Protein AF-A0A1X0QKV6-F1 (afdb_monomer)

pLDDT: mean 75.09, std 14.65, range [37.78, 90.5]

Foldseek 3Di:
DPLLVVLLCVLCVPPNFDFDDPVRLLVSLVSCCVSVLDVDSPDPDDDRDTSVVSSVSSNVNSVVVVVCVVVDPPPPPVVVVVVVVVVVVVVVVVVVVVVVVVVVVVVVVVVVVVVVVVVVVCVVVVPDDDD

Radius of gyration: 34.81 Å; Cα contacts (8 Å, |Δi|>4): 61; chains: 1; bounding box: 68×31×107 Å

Organism: NCBI:txid1081669

Mean predicted aligned error: 18.63 Å

Nearest PDB structures (foldseek):
  6df6-assembly2_D  TM=2.222E-01  e=4.064E+00  Homo sapiens

Sequence (131 aa):
MNKEQDLQEYIYKNYGTKQLQQNDIQKVIRYAVDLNLIKELDINIVPPIGTSDLYNKIIECKKNKESLVTITTPLDSRLTDVQKVEKIMKTFLKYEETRRSKRTVNGWLVSIILSLIISIYLHRNYIREPF

Secondary structure (DSSP, 8-state):
--HHHHHHHHHHHHHTTPEEPHHHHHHHHHHHHHTTS-S-S----PSSEEHHHHHHHHHHHHHHHHHHHHH---TTHHHHHHHHHHHHHHHHHHHHHHHHHHHHHHHHHHHHHHHHHHHHHHHHHHS----

Structure (mmCIF, N/CA/C/O backbone):
data_AF-A0A1X0QKV6-F1
#
_entry.id   AF-A0A1X0QKV6-F1
#
loop_
_atom_site.group_PDB
_atom_site.id
_atom_site.type_symbol
_atom_site.label_atom_id
_atom_site.label_alt_id
_atom_site.label_comp_id
_atom_site.label_asym_id
_atom_site.label_entity_id
_atom_site.label_seq_id
_atom_site.pdbx_PDB_ins_code
_atom_site.Cartn_x
_atom_site.Cartn_y
_atom_site.Cartn_z
_atom_site.occupancy
_atom_site.B_iso_or_equiv
_atom_site.auth_seq_id
_atom_site.auth_comp_id
_atom_site.auth_asym_id
_atom_site.auth_atom_id
_atom_site.pdbx_PDB_model_num
ATOM 1 N N . MET A 1 1 ? -27.246 1.291 13.764 1.00 58.19 1 MET A N 1
ATOM 2 C CA . MET A 1 1 ? -26.211 0.766 14.681 1.00 58.19 1 MET A CA 1
ATOM 3 C C . MET A 1 1 ? -24.995 1.660 14.591 1.00 58.19 1 MET A C 1
ATOM 5 O O . MET A 1 1 ? -24.679 2.128 13.498 1.00 58.19 1 MET A O 1
ATOM 9 N N . ASN A 1 2 ? -24.400 1.989 15.735 1.00 85.12 2 ASN A N 1
ATOM 10 C CA . ASN A 1 2 ? -23.275 2.908 15.800 1.00 85.12 2 ASN A CA 1
ATOM 11 C C . ASN A 1 2 ? -21.983 2.108 15.592 1.00 85.12 2 ASN A C 1
ATOM 13 O O . ASN A 1 2 ? -21.495 1.461 16.510 1.00 85.12 2 ASN A O 1
ATOM 17 N N . LYS A 1 3 ? -21.447 2.144 14.369 1.00 86.50 3 LYS A N 1
ATOM 18 C CA . LYS A 1 3 ? -20.305 1.318 13.934 1.00 86.50 3 LYS A CA 1
ATOM 19 C C . LYS A 1 3 ? -19.073 1.453 14.839 1.00 86.50 3 LYS A C 1
ATOM 21 O O . LYS A 1 3 ? -18.285 0.523 14.957 1.00 86.50 3 LYS A O 1
ATOM 26 N N . GLU A 1 4 ? -18.904 2.610 15.477 1.00 86.06 4 GLU A N 1
ATOM 27 C CA . GLU A 1 4 ? -17.817 2.867 16.430 1.00 86.06 4 GLU A CA 1
ATOM 28 C C . GLU A 1 4 ? -17.985 2.065 17.725 1.00 86.06 4 GLU A C 1
ATOM 30 O O . GLU A 1 4 ? -17.018 1.487 18.219 1.00 86.06 4 GLU A O 1
ATOM 35 N N . GLN A 1 5 ? -19.220 1.967 18.224 1.00 87.81 5 GLN A N 1
ATOM 36 C CA . GLN A 1 5 ? -19.547 1.140 19.385 1.00 87.81 5 GLN A CA 1
ATOM 37 C C . GLN A 1 5 ? -19.355 -0.344 19.057 1.00 87.81 5 GLN A C 1
ATOM 39 O O . GLN A 1 5 ? -18.783 -1.063 19.870 1.00 87.81 5 GLN A O 1
ATOM 44 N N . ASP A 1 6 ? -19.717 -0.773 17.843 1.00 89.56 6 ASP A N 1
ATOM 45 C CA . ASP A 1 6 ? -19.527 -2.159 17.391 1.00 89.56 6 ASP A CA 1
ATOM 46 C C . ASP A 1 6 ? -18.032 -2.545 17.322 1.00 89.56 6 ASP A C 1
ATOM 48 O O . ASP A 1 6 ? -17.650 -3.659 17.693 1.00 89.56 6 ASP A O 1
ATOM 52 N N . LEU A 1 7 ? -17.158 -1.626 16.881 1.00 90.06 7 LEU A N 1
ATOM 53 C CA . LEU A 1 7 ? -15.703 -1.828 16.893 1.00 90.06 7 LEU A CA 1
ATOM 54 C C . LEU A 1 7 ? -15.153 -1.864 18.323 1.00 90.06 7 LEU A C 1
ATOM 56 O O . LEU A 1 7 ? -14.333 -2.724 18.648 1.00 90.06 7 LEU A O 1
ATOM 60 N N . GLN A 1 8 ? -15.592 -0.937 19.173 1.00 89.19 8 GLN A N 1
ATOM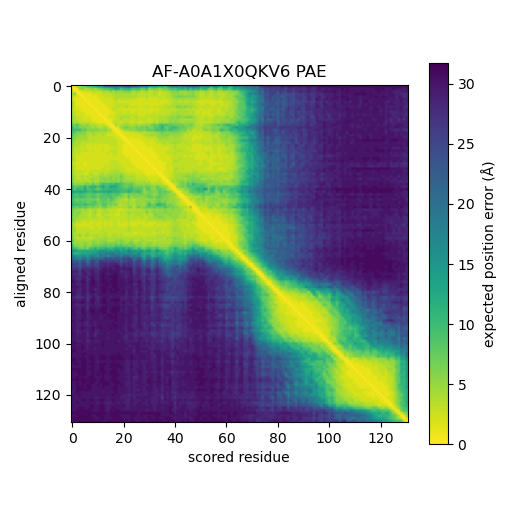 61 C CA . GLN A 1 8 ? -15.150 -0.866 20.560 1.00 89.19 8 GLN A CA 1
ATOM 62 C C . GLN A 1 8 ? -15.527 -2.147 21.315 1.00 89.19 8 GLN A C 1
ATOM 64 O O . GLN A 1 8 ? -14.667 -2.776 21.932 1.00 89.19 8 GLN A O 1
ATOM 69 N N . GLU A 1 9 ? -16.782 -2.582 21.213 1.00 90.50 9 GLU A N 1
ATOM 70 C CA . GLU A 1 9 ? -17.260 -3.812 21.840 1.00 90.50 9 GLU A CA 1
ATOM 71 C C . GLU A 1 9 ? -16.483 -5.032 21.333 1.00 90.50 9 GLU A C 1
ATOM 73 O O . GLU A 1 9 ? -16.046 -5.859 22.133 1.00 90.50 9 GLU A O 1
ATOM 78 N N . TYR A 1 10 ? -16.219 -5.111 20.026 1.00 90.19 10 TYR A N 1
ATOM 79 C CA . TYR A 1 10 ? -15.409 -6.182 19.449 1.00 90.19 10 TYR A C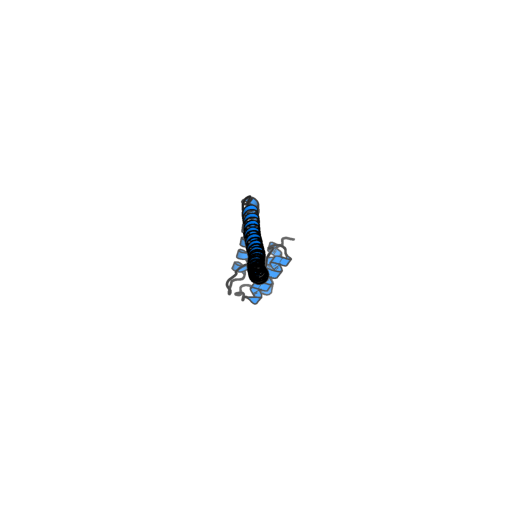A 1
ATOM 80 C C . TYR A 1 10 ? -13.994 -6.238 20.042 1.00 90.19 10 TYR A C 1
ATOM 82 O O . TYR A 1 10 ? -13.528 -7.318 20.418 1.00 90.19 10 TYR A O 1
ATOM 90 N N . ILE A 1 11 ? -13.306 -5.097 20.157 1.00 89.62 11 ILE A N 1
ATOM 91 C CA . ILE A 1 11 ? -11.939 -5.043 20.693 1.00 89.62 11 ILE A CA 1
ATOM 92 C C . ILE A 1 11 ? -11.929 -5.450 22.172 1.00 89.62 11 ILE A C 1
ATOM 94 O O . ILE A 1 11 ? -11.138 -6.308 22.570 1.00 89.62 11 ILE A O 1
ATOM 98 N N . TYR A 1 12 ? -12.827 -4.890 22.985 1.00 88.81 12 TYR A N 1
ATOM 99 C CA . TYR A 1 12 ? -12.878 -5.192 24.417 1.00 88.81 12 TYR A CA 1
ATOM 100 C C . TYR A 1 12 ? -13.311 -6.633 24.700 1.00 88.81 12 TYR A C 1
ATOM 102 O O . TYR A 1 12 ? -12.730 -7.274 25.574 1.00 88.81 12 TYR A O 1
ATOM 110 N N . LYS A 1 13 ? -14.264 -7.178 23.937 1.00 90.31 13 LYS A N 1
ATOM 111 C CA . LYS A 1 13 ? -14.747 -8.555 24.108 1.00 90.31 13 LYS A CA 1
ATOM 112 C C . LYS A 1 13 ? -13.682 -9.598 23.771 1.00 90.31 13 LYS A C 1
ATOM 114 O O . LYS A 1 13 ? -13.584 -10.607 24.463 1.00 90.31 13 LYS A O 1
ATOM 119 N N . ASN A 1 14 ? -12.891 -9.367 22.722 1.00 87.88 14 ASN A N 1
ATOM 120 C CA . ASN A 1 14 ? -11.893 -10.339 22.266 1.00 87.88 14 ASN A CA 1
ATOM 121 C C . ASN A 1 14 ? -10.525 -10.167 22.943 1.00 87.88 14 ASN A C 1
ATOM 123 O O . ASN A 1 14 ? -9.817 -11.154 23.146 1.00 87.88 14 ASN A O 1
ATOM 127 N N . TYR A 1 15 ? -10.147 -8.937 23.304 1.00 88.50 15 TYR A N 1
ATOM 128 C CA . TYR A 1 15 ? -8.781 -8.617 23.729 1.00 88.50 15 TYR A CA 1
ATOM 129 C C . TYR A 1 15 ? -8.683 -7.915 25.094 1.00 88.50 15 TYR A C 1
ATOM 131 O O . TYR A 1 15 ? -7.621 -7.947 25.721 1.00 88.50 15 TYR A O 1
ATOM 139 N N . GLY A 1 16 ? -9.772 -7.328 25.600 1.00 88.62 16 GLY A N 1
ATOM 140 C CA . GLY A 1 16 ? -9.817 -6.682 26.914 1.00 88.62 16 GLY A CA 1
ATOM 141 C C . GLY A 1 16 ? -8.853 -5.499 27.032 1.00 88.62 16 GLY A C 1
ATOM 142 O O . GLY A 1 16 ? -8.881 -4.578 26.221 1.00 88.62 16 GLY A O 1
ATOM 143 N N . THR A 1 17 ? -7.995 -5.521 28.052 1.00 85.50 17 THR A N 1
ATOM 144 C CA . THR A 1 17 ? -6.949 -4.511 28.319 1.00 85.50 17 THR A CA 1
ATOM 145 C C . THR A 1 17 ? -5.542 -4.995 27.953 1.00 85.50 17 THR A C 1
ATOM 147 O O . THR A 1 17 ? -4.546 -4.427 28.399 1.00 85.50 17 THR A O 1
ATOM 150 N N . LYS A 1 18 ? -5.433 -6.074 27.168 1.00 84.12 18 LYS A N 1
ATOM 151 C CA . LYS A 1 18 ? -4.141 -6.670 26.809 1.00 84.12 18 LYS A CA 1
ATOM 152 C C . LYS A 1 18 ? -3.394 -5.822 25.780 1.00 84.12 18 LYS A C 1
ATOM 154 O O . LYS A 1 18 ? -3.987 -5.067 25.014 1.00 84.12 18 LYS A O 1
ATOM 159 N N . GLN A 1 19 ? -2.079 -6.005 25.732 1.00 88.00 19 GLN A N 1
ATOM 160 C CA . GLN A 1 19 ? -1.271 -5.517 24.622 1.00 88.00 19 GLN A CA 1
ATOM 161 C C . GLN A 1 19 ? -1.454 -6.424 23.402 1.00 88.00 19 GLN A C 1
ATOM 163 O O . GLN A 1 19 ? -1.316 -7.644 23.492 1.00 88.00 19 GLN A O 1
ATOM 168 N N . LEU A 1 20 ? -1.772 -5.813 22.268 1.00 88.00 20 LEU A N 1
ATOM 169 C CA . LEU A 1 20 ? -2.043 -6.475 21.004 1.00 88.00 20 LEU A CA 1
ATOM 170 C C . LEU A 1 20 ? -0.752 -6.685 20.221 1.00 88.00 20 LEU A C 1
ATOM 172 O O . LEU A 1 20 ? 0.049 -5.763 20.057 1.00 88.00 20 LEU A O 1
ATOM 176 N N . GLN A 1 21 ? -0.583 -7.900 19.710 1.00 90.19 21 GLN A N 1
ATOM 177 C CA . GLN A 1 21 ? 0.507 -8.264 18.810 1.00 90.19 21 GLN A CA 1
ATOM 178 C C . GLN A 1 21 ? 0.108 -8.009 17.353 1.00 90.19 21 GLN A C 1
ATOM 180 O O . GLN A 1 21 ? -1.069 -7.825 17.046 1.00 90.19 21 GLN A O 1
ATOM 185 N N . GLN A 1 22 ? 1.075 -8.054 16.433 1.00 86.19 22 GLN A N 1
ATOM 186 C CA . GLN A 1 22 ? 0.859 -7.760 15.007 1.00 86.19 22 GLN A CA 1
ATOM 187 C C . GLN A 1 22 ? -0.347 -8.501 14.402 1.00 86.19 22 GLN A C 1
ATOM 189 O O . GLN A 1 22 ? -1.160 -7.905 13.697 1.00 86.19 22 GLN A O 1
ATOM 194 N N . ASN A 1 23 ? -0.503 -9.787 14.724 1.00 87.88 23 ASN A N 1
ATOM 195 C CA . ASN A 1 23 ? -1.605 -10.609 14.220 1.00 87.88 23 ASN A CA 1
ATOM 196 C C . ASN A 1 23 ? -2.974 -10.149 14.741 1.00 87.88 23 ASN A C 1
ATOM 198 O O . ASN A 1 23 ? -3.970 -10.224 14.022 1.00 87.88 23 ASN A O 1
ATOM 202 N N . ASP A 1 24 ? -3.036 -9.679 15.984 1.00 88.94 24 ASP A N 1
ATOM 203 C CA . ASP A 1 24 ? -4.276 -9.205 16.595 1.00 88.94 24 ASP A CA 1
ATOM 204 C C . ASP A 1 24 ? -4.646 -7.819 16.074 1.00 88.94 24 ASP A C 1
ATOM 206 O O . ASP A 1 24 ? -5.805 -7.567 15.747 1.00 88.94 24 ASP A O 1
ATOM 210 N N . ILE A 1 25 ? -3.644 -6.957 15.88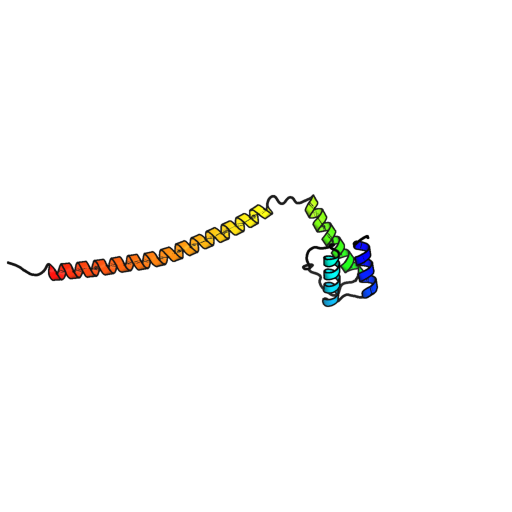7 1.00 88.25 25 ILE A N 1
ATOM 211 C CA . ILE A 1 25 ? -3.801 -5.650 15.246 1.00 88.25 25 ILE A CA 1
ATOM 212 C C . ILE A 1 25 ? -4.398 -5.822 13.843 1.00 88.25 25 ILE A C 1
ATOM 214 O O . ILE A 1 25 ? -5.388 -5.172 13.519 1.00 88.25 25 ILE A O 1
ATOM 218 N N . GLN A 1 26 ? -3.871 -6.743 13.030 1.00 87.62 26 GLN A N 1
ATOM 219 C CA . GLN A 1 26 ? -4.398 -6.996 11.683 1.00 87.62 26 GLN A CA 1
ATOM 220 C C . GLN A 1 26 ? -5.857 -7.473 11.688 1.00 87.62 26 GLN A C 1
ATOM 222 O O . GLN A 1 26 ? -6.635 -7.057 10.829 1.00 87.62 26 GLN A O 1
ATOM 227 N N . LYS A 1 27 ? -6.254 -8.312 12.654 1.00 90.44 27 LYS A N 1
ATOM 228 C CA . LYS A 1 27 ? -7.651 -8.763 12.795 1.00 90.44 27 LYS A CA 1
ATOM 229 C C . LYS A 1 27 ? -8.586 -7.605 13.130 1.00 90.44 27 LYS A C 1
ATOM 231 O O . LYS A 1 27 ? -9.638 -7.477 12.510 1.00 90.44 27 LYS A O 1
ATOM 236 N N . VAL A 1 28 ? -8.182 -6.743 14.062 1.00 89.44 28 VAL A N 1
ATOM 237 C CA . VAL A 1 28 ? -8.956 -5.555 14.445 1.00 89.44 28 VAL A CA 1
ATOM 238 C C . VAL A 1 28 ? -9.060 -4.564 13.284 1.00 89.44 28 VAL A C 1
ATOM 240 O O . VAL A 1 28 ? -10.146 -4.057 13.017 1.00 89.44 28 VAL A O 1
ATOM 243 N N . ILE A 1 29 ? -7.968 -4.326 12.549 1.00 89.00 29 ILE A N 1
ATOM 244 C CA . ILE A 1 29 ? -7.972 -3.459 11.361 1.00 89.00 29 ILE A CA 1
ATOM 245 C C . ILE A 1 29 ? -8.907 -4.029 10.293 1.00 89.00 29 ILE A C 1
ATOM 247 O O . ILE A 1 29 ? -9.724 -3.294 9.747 1.00 89.00 29 ILE A O 1
ATOM 251 N N . ARG A 1 30 ? -8.850 -5.338 10.022 1.00 89.25 30 ARG A N 1
ATOM 252 C CA . ARG A 1 30 ? -9.756 -5.984 9.064 1.00 89.25 30 ARG A CA 1
ATOM 253 C C . ARG A 1 30 ? -11.220 -5.806 9.464 1.00 89.25 30 ARG A C 1
ATOM 255 O O . ARG A 1 30 ? -12.023 -5.407 8.632 1.00 89.25 30 ARG A O 1
ATOM 262 N N . TYR A 1 31 ? -11.543 -6.005 10.739 1.00 89.75 31 TYR A N 1
ATOM 263 C CA . TYR A 1 31 ? -12.897 -5.783 11.244 1.00 89.75 31 TYR A CA 1
ATOM 264 C C . TYR A 1 31 ? -13.337 -4.312 11.118 1.00 89.75 31 TYR A C 1
ATOM 266 O O . TYR A 1 31 ? -14.470 -4.024 10.740 1.00 89.75 31 TYR A O 1
ATOM 274 N N . ALA A 1 32 ? -12.432 -3.357 11.352 1.00 87.69 32 ALA A N 1
ATOM 275 C CA . ALA A 1 32 ? -12.705 -1.937 11.131 1.00 87.69 32 ALA A CA 1
ATOM 276 C C . ALA A 1 32 ? -12.922 -1.590 9.640 1.00 87.69 32 ALA A C 1
ATOM 278 O O . ALA A 1 32 ? -13.733 -0.710 9.332 1.00 87.69 32 ALA A O 1
ATOM 279 N N . VAL A 1 33 ? -12.246 -2.287 8.717 1.00 86.62 33 VAL A N 1
ATOM 280 C CA . VAL A 1 33 ? -12.505 -2.197 7.268 1.00 86.62 33 VAL A CA 1
ATOM 281 C C . VAL A 1 33 ? -13.881 -2.769 6.926 1.00 86.62 33 VAL A C 1
ATOM 283 O O . VAL A 1 33 ? -14.646 -2.108 6.228 1.00 86.62 33 VAL A O 1
ATOM 286 N N . ASP A 1 34 ? -14.239 -3.935 7.470 1.00 88.12 34 ASP A N 1
ATOM 287 C CA . ASP A 1 34 ? -15.546 -4.573 7.244 1.00 88.12 34 ASP A CA 1
ATOM 288 C C . ASP A 1 34 ? -16.705 -3.675 7.729 1.00 88.12 34 ASP A C 1
ATOM 290 O O . ASP A 1 34 ? -17.734 -3.530 7.062 1.00 88.12 34 ASP A O 1
ATOM 294 N N . LEU A 1 35 ? -16.510 -2.963 8.846 1.00 87.44 35 LEU A N 1
ATOM 295 C CA . LEU A 1 35 ? -17.453 -1.957 9.351 1.00 87.44 35 LEU A CA 1
ATOM 296 C C . LEU A 1 35 ? -17.498 -0.666 8.506 1.00 87.44 35 LEU A C 1
ATOM 298 O O . LEU A 1 35 ? -18.352 0.200 8.731 1.00 87.44 35 LEU A O 1
ATOM 302 N N . ASN A 1 36 ? -16.640 -0.535 7.491 1.00 83.44 36 ASN A N 1
ATOM 303 C CA . ASN A 1 36 ? -16.423 0.674 6.693 1.00 83.44 36 ASN A CA 1
ATOM 304 C C . ASN A 1 36 ? -16.032 1.897 7.546 1.00 83.44 36 ASN A C 1
ATOM 306 O O . ASN A 1 36 ? -16.416 3.023 7.228 1.00 83.44 36 ASN A O 1
ATOM 310 N N . LEU A 1 37 ? -15.308 1.688 8.651 1.00 82.69 37 LEU A N 1
ATOM 311 C CA . LEU A 1 37 ? -14.735 2.781 9.449 1.00 82.69 37 LEU A CA 1
ATOM 312 C C . LEU A 1 37 ? -13.446 3.311 8.813 1.00 82.69 37 LEU A C 1
ATOM 314 O O . LEU A 1 37 ? -13.153 4.501 8.889 1.00 82.69 37 LEU A O 1
ATOM 318 N N . ILE A 1 38 ? -12.705 2.421 8.153 1.00 82.31 38 ILE A N 1
ATOM 319 C CA . ILE A 1 38 ? -11.481 2.706 7.406 1.00 82.31 38 ILE A CA 1
ATOM 320 C C . ILE A 1 38 ? -11.544 2.000 6.045 1.00 82.31 38 ILE A C 1
ATOM 322 O O . ILE A 1 38 ? -12.204 0.977 5.902 1.00 82.31 38 ILE A O 1
ATOM 326 N N . LYS A 1 39 ? -10.888 2.561 5.023 1.00 70.88 39 LYS A N 1
ATO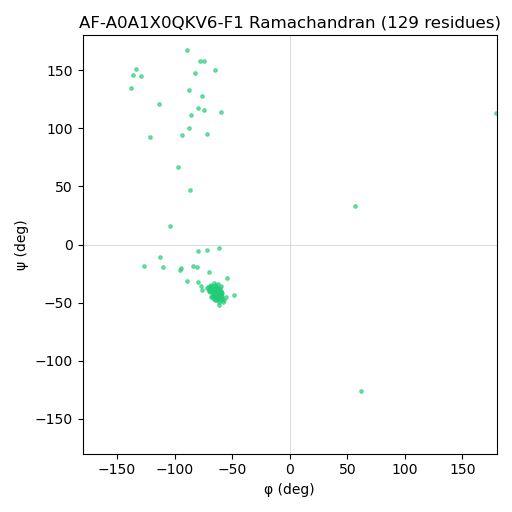M 327 C CA . LYS A 1 39 ? -10.920 2.024 3.645 1.00 70.88 39 LYS A CA 1
ATOM 328 C C . LYS A 1 39 ? -9.757 1.089 3.309 1.00 70.88 39 LYS A C 1
ATOM 330 O O . LYS A 1 39 ? -9.840 0.349 2.338 1.00 70.88 39 LYS A O 1
ATOM 335 N N . GLU A 1 40 ? -8.668 1.159 4.066 1.00 71.25 40 GLU A N 1
ATOM 336 C CA . GLU A 1 40 ? -7.401 0.505 3.734 1.00 71.25 40 GLU A CA 1
ATOM 337 C C . GLU A 1 40 ? -6.822 -0.168 4.972 1.00 71.25 40 GLU A C 1
ATOM 339 O O . GLU A 1 40 ? -6.947 0.345 6.085 1.00 71.25 40 GLU A O 1
ATOM 344 N N . LEU A 1 41 ? -6.164 -1.306 4.748 1.00 66.88 41 LEU A N 1
ATOM 345 C CA . LEU A 1 41 ? -5.485 -2.081 5.786 1.00 66.88 41 LEU A CA 1
ATOM 346 C C . LEU A 1 41 ? -4.104 -1.498 6.155 1.00 66.88 41 LEU A C 1
ATOM 348 O O . LEU A 1 41 ? -3.462 -1.995 7.076 1.00 66.88 41 LEU A O 1
ATOM 352 N N . ASP A 1 42 ? -3.642 -0.471 5.434 1.00 64.44 42 ASP A N 1
ATOM 353 C CA . ASP A 1 42 ? -2.270 0.053 5.487 1.00 64.44 42 ASP A CA 1
ATOM 354 C C . ASP A 1 42 ? -2.072 1.098 6.599 1.00 64.44 42 ASP A C 1
ATOM 356 O O . ASP A 1 42 ? -1.552 2.196 6.398 1.00 64.44 42 ASP A O 1
ATOM 360 N N . ILE A 1 43 ? -2.555 0.781 7.802 1.00 74.44 43 ILE A N 1
ATOM 361 C CA . ILE A 1 43 ? -2.266 1.592 8.983 1.00 74.44 43 ILE A CA 1
ATOM 362 C C . ILE A 1 43 ? -0.934 1.103 9.542 1.00 74.44 43 ILE A C 1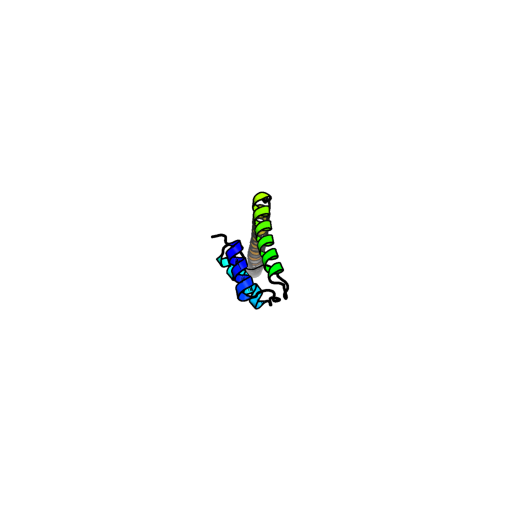
ATOM 364 O O . ILE A 1 43 ? -0.838 -0.011 10.060 1.00 74.44 43 ILE A O 1
ATOM 368 N N . ASN A 1 44 ? 0.098 1.941 9.451 1.00 74.88 44 ASN A N 1
ATOM 369 C CA . ASN A 1 44 ? 1.396 1.637 10.040 1.00 74.88 44 ASN A CA 1
ATOM 370 C C . ASN A 1 44 ? 1.308 1.735 11.574 1.00 74.88 44 ASN A C 1
ATOM 372 O O . ASN A 1 44 ? 1.399 2.816 12.161 1.00 74.88 44 ASN A O 1
ATOM 376 N N . ILE A 1 45 ? 1.076 0.596 12.225 1.00 81.12 45 ILE A N 1
ATOM 377 C CA . ILE A 1 45 ? 1.003 0.471 13.681 1.00 81.12 45 ILE A CA 1
ATOM 378 C C . ILE A 1 45 ? 2.180 -0.375 14.140 1.00 81.12 45 ILE A C 1
ATOM 380 O O . ILE A 1 45 ? 2.314 -1.527 13.740 1.00 81.12 45 ILE A O 1
ATOM 384 N N . VAL A 1 46 ? 3.016 0.201 15.002 1.00 81.38 46 VAL A N 1
ATOM 385 C CA . VAL A 1 46 ? 4.125 -0.513 15.637 1.00 81.38 46 VAL A CA 1
ATOM 386 C C . VAL A 1 46 ? 3.574 -1.337 16.811 1.00 81.38 46 VAL A C 1
ATOM 388 O O . VAL A 1 46 ? 3.020 -0.739 17.739 1.00 81.38 46 VAL A O 1
ATOM 391 N N . PRO A 1 47 ? 3.678 -2.678 16.789 1.00 84.94 47 PRO A N 1
ATOM 392 C CA . PRO A 1 47 ? 3.339 -3.525 17.928 1.00 84.94 47 PRO A CA 1
ATOM 393 C C . PRO A 1 47 ? 4.456 -3.510 18.993 1.00 84.94 47 PRO A C 1
ATOM 395 O O . PRO A 1 47 ? 5.619 -3.280 18.652 1.00 84.94 47 PRO A O 1
ATOM 398 N N . PRO A 1 48 ? 4.152 -3.847 20.259 1.00 84.50 48 PRO A N 1
ATOM 399 C CA . PRO A 1 48 ? 2.822 -4.097 20.811 1.00 84.50 48 PRO A CA 1
ATOM 400 C C . PRO A 1 48 ? 2.093 -2.796 21.186 1.00 84.50 48 PRO A C 1
ATOM 402 O O . PRO A 1 48 ? 2.713 -1.826 21.616 1.00 84.50 48 PRO A O 1
ATOM 405 N N . ILE A 1 49 ? 0.764 -2.778 21.053 1.00 87.06 49 ILE A N 1
ATOM 406 C CA . ILE A 1 49 ? -0.070 -1.595 21.338 1.00 87.06 49 ILE A CA 1
ATOM 407 C C . ILE A 1 49 ? -1.228 -1.939 22.278 1.00 87.06 49 ILE A C 1
ATOM 409 O O . ILE A 1 49 ? -1.781 -3.035 22.206 1.00 87.06 49 ILE A O 1
ATOM 413 N N . GLY A 1 50 ? -1.613 -1.018 23.162 1.00 87.75 50 GLY A N 1
ATOM 414 C CA . GLY A 1 50 ? -2.811 -1.178 23.987 1.00 87.75 50 GLY A CA 1
ATOM 415 C C . GLY A 1 50 ? -4.097 -1.198 23.153 1.00 87.75 50 GLY A C 1
ATOM 416 O O . GLY A 1 50 ? -4.187 -0.556 22.107 1.00 87.75 50 GLY A O 1
ATOM 417 N N . THR A 1 51 ? -5.123 -1.910 23.622 1.00 88.12 51 THR A N 1
ATOM 418 C CA . THR A 1 51 ? -6.446 -1.960 22.971 1.00 88.12 51 THR A CA 1
ATOM 419 C C . THR A 1 51 ? -7.100 -0.585 22.835 1.00 88.12 51 THR A C 1
ATOM 421 O O . THR A 1 51 ? -7.641 -0.267 21.775 1.00 88.12 51 THR A O 1
ATOM 424 N N . SER A 1 52 ? -7.003 0.253 23.872 1.00 85.75 52 SER A N 1
ATOM 425 C CA . SER A 1 52 ? -7.470 1.645 23.855 1.00 85.75 52 SER A CA 1
ATOM 426 C C . SER A 1 52 ? -6.736 2.486 22.814 1.00 85.75 52 SER A C 1
ATOM 428 O O . SER A 1 52 ? -7.357 3.239 22.069 1.00 85.75 52 SER A O 1
ATOM 430 N N . ASP A 1 53 ? -5.417 2.327 22.727 1.00 86.38 53 ASP A N 1
ATOM 431 C CA . ASP A 1 53 ? -4.571 3.109 21.827 1.00 86.38 53 ASP A CA 1
ATOM 432 C C . ASP A 1 53 ? -4.799 2.708 20.371 1.00 86.38 53 ASP A C 1
ATOM 434 O O . ASP A 1 53 ? -4.826 3.564 19.488 1.00 86.38 53 ASP A O 1
ATOM 438 N N . LEU A 1 54 ? -5.025 1.415 20.114 1.00 86.56 54 LEU A N 1
ATOM 439 C CA . LEU A 1 54 ? -5.408 0.926 18.794 1.00 86.56 54 LEU A CA 1
ATOM 440 C C . LEU A 1 54 ? -6.757 1.503 18.357 1.00 86.56 54 LEU A C 1
ATOM 442 O O . LEU A 1 54 ? -6.872 2.002 17.239 1.00 86.56 54 LEU A O 1
ATOM 446 N N . TYR A 1 55 ? -7.761 1.466 19.236 1.00 88.31 55 TYR A N 1
ATOM 447 C CA . TYR A 1 55 ? -9.065 2.063 18.959 1.00 88.31 55 TYR A CA 1
ATOM 448 C C . TYR A 1 55 ? -8.933 3.561 18.654 1.00 88.31 55 TYR A C 1
ATOM 450 O O . TYR A 1 55 ? -9.399 4.023 17.613 1.00 88.31 55 TYR A O 1
ATOM 458 N N . ASN A 1 56 ? -8.216 4.302 19.503 1.00 86.62 56 ASN A N 1
ATOM 459 C CA . ASN A 1 56 ? -7.996 5.734 19.322 1.00 86.62 56 ASN A CA 1
ATOM 460 C C . ASN A 1 56 ? -7.293 6.045 17.996 1.00 86.62 56 ASN A C 1
ATOM 462 O O . ASN A 1 56 ? -7.746 6.933 17.279 1.00 86.62 56 ASN A O 1
ATOM 466 N N . LYS A 1 57 ? -6.265 5.274 17.615 1.00 84.44 57 LYS A N 1
ATOM 467 C CA . LYS A 1 57 ? -5.596 5.420 16.312 1.00 84.44 57 LYS A CA 1
ATOM 468 C C . LYS A 1 57 ? -6.538 5.176 15.137 1.00 84.44 57 LYS A C 1
ATOM 470 O O . LYS A 1 57 ? -6.489 5.918 14.164 1.00 84.44 57 LYS A O 1
ATOM 475 N N . ILE A 1 58 ? -7.412 4.170 15.208 1.00 84.75 58 ILE A N 1
ATOM 476 C CA . ILE A 1 58 ? -8.380 3.887 14.134 1.00 84.75 58 ILE A CA 1
ATOM 477 C C . ILE A 1 58 ? -9.375 5.047 13.985 1.00 84.75 58 ILE A C 1
ATOM 479 O O . ILE A 1 58 ? -9.648 5.493 12.868 1.00 84.75 58 ILE A O 1
ATOM 483 N N . ILE A 1 59 ? -9.881 5.576 15.102 1.00 84.94 59 ILE A N 1
ATOM 484 C CA . ILE A 1 59 ? -10.786 6.732 15.101 1.00 84.94 59 ILE A CA 1
ATOM 485 C C . ILE A 1 59 ? -10.072 8.001 14.620 1.00 84.94 59 ILE A C 1
ATOM 487 O O . ILE A 1 59 ? -10.647 8.782 13.863 1.00 84.94 59 ILE A O 1
ATOM 491 N N . GLU A 1 60 ? -8.816 8.208 15.007 1.00 84.31 60 GLU A N 1
ATOM 492 C CA . GLU A 1 60 ? -7.998 9.321 14.528 1.00 84.31 60 GLU A CA 1
ATOM 493 C C . GLU A 1 60 ? -7.743 9.218 13.018 1.00 84.31 60 GLU A C 1
ATOM 495 O O . GLU A 1 60 ? -7.911 10.204 12.303 1.00 84.31 60 GLU A O 1
ATOM 500 N N . CYS A 1 61 ? -7.441 8.024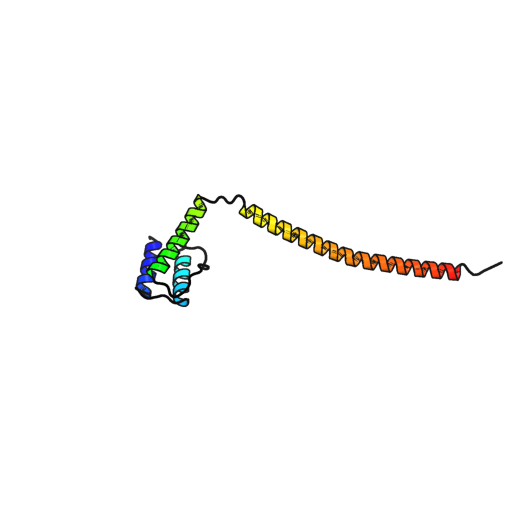 12.498 1.00 79.56 61 CYS A N 1
ATOM 501 C CA . CYS A 1 61 ? -7.319 7.776 11.059 1.00 79.56 61 CYS A CA 1
ATOM 502 C C . CYS A 1 61 ? -8.620 8.086 10.306 1.00 79.56 61 CYS A C 1
ATOM 504 O O . CYS A 1 61 ? -8.575 8.675 9.223 1.00 79.56 61 CYS A O 1
ATOM 506 N N . LYS A 1 62 ? -9.777 7.731 10.879 1.00 78.00 62 LYS A N 1
ATOM 507 C CA . LYS A 1 62 ? -11.090 8.090 10.329 1.00 78.00 62 LYS A CA 1
ATOM 508 C C . LYS A 1 62 ? -11.271 9.613 10.288 1.00 78.00 62 LYS A C 1
ATOM 510 O O . LYS A 1 62 ? -11.549 10.164 9.223 1.00 78.00 62 LYS A O 1
ATOM 515 N N . LYS A 1 63 ? -11.044 10.298 11.414 1.00 74.50 63 LYS A N 1
ATOM 516 C CA . LYS A 1 63 ? -11.202 11.758 11.540 1.00 74.50 63 LYS A CA 1
ATOM 517 C C . LYS A 1 63 ? -10.242 12.538 10.646 1.00 74.50 63 LYS A C 1
ATOM 519 O O . LYS A 1 63 ? -10.655 13.514 10.031 1.00 74.50 63 LYS A O 1
ATOM 524 N N . ASN A 1 64 ? -8.985 12.109 10.529 1.00 65.50 64 ASN A N 1
ATOM 525 C CA . ASN A 1 64 ? -8.016 12.751 9.641 1.00 65.50 64 ASN A CA 1
ATOM 526 C C . ASN A 1 64 ? -8.420 12.609 8.169 1.00 65.50 64 ASN A C 1
ATOM 528 O O . ASN A 1 64 ? -8.290 13.576 7.425 1.00 65.50 64 ASN A O 1
ATOM 532 N N . LYS A 1 65 ? -8.981 11.464 7.745 1.00 58.31 65 LYS A N 1
ATOM 533 C CA . LYS A 1 65 ? -9.528 11.317 6.385 1.00 58.31 65 LYS A CA 1
ATOM 534 C C . LYS A 1 65 ? -10.796 12.163 6.170 1.00 58.31 65 LYS A C 1
ATOM 536 O O . LYS A 1 65 ? -10.931 12.736 5.098 1.00 58.31 65 LYS A O 1
ATOM 541 N N . GLU A 1 66 ? -11.685 12.314 7.155 1.00 53.25 66 GLU A N 1
ATOM 542 C CA . GLU A 1 66 ? -12.866 13.203 7.054 1.00 53.25 66 GLU A CA 1
ATOM 543 C C . GLU A 1 66 ? -12.489 14.702 7.054 1.00 53.25 66 GLU A C 1
ATOM 545 O O . GLU A 1 66 ? -13.026 15.490 6.271 1.00 53.25 66 GLU A O 1
ATOM 550 N N . SER A 1 67 ? -11.501 15.092 7.863 1.00 43.06 67 SER A N 1
ATOM 551 C CA . SER A 1 67 ? -10.906 16.436 7.884 1.00 43.06 67 SER A CA 1
ATOM 552 C C . SER A 1 67 ? -10.190 16.760 6.567 1.00 43.06 67 SER A C 1
ATOM 554 O O . SER A 1 67 ? -10.395 17.828 5.991 1.00 43.06 67 SER A O 1
ATOM 556 N N . LEU A 1 68 ? -9.452 15.795 6.004 1.00 42.53 68 LEU A N 1
ATOM 557 C CA . LEU A 1 68 ? -8.884 15.895 4.658 1.00 42.53 68 LEU A CA 1
ATOM 558 C C . LEU A 1 68 ? -9.971 16.019 3.582 1.00 42.53 68 LEU A C 1
ATOM 560 O O . LEU A 1 68 ? -9.774 16.757 2.625 1.00 42.53 68 LEU A O 1
ATOM 564 N N . VAL A 1 69 ? -11.140 15.392 3.729 1.00 44.44 69 VAL A N 1
ATOM 565 C CA . VAL A 1 69 ? -12.255 15.581 2.777 1.00 44.44 69 VAL A CA 1
ATOM 566 C C . VAL A 1 69 ? -12.883 16.979 2.885 1.00 44.44 69 VAL A C 1
ATOM 568 O O . VAL A 1 69 ? -13.433 17.465 1.901 1.00 44.44 69 VAL A O 1
ATOM 571 N N . THR A 1 70 ? -12.750 17.666 4.024 1.00 37.78 70 THR A N 1
ATOM 572 C CA . THR A 1 70 ? -13.313 19.019 4.204 1.00 37.78 70 THR A CA 1
ATOM 573 C C . THR A 1 70 ? -12.287 20.127 3.915 1.00 37.78 70 THR A C 1
ATOM 575 O O . THR A 1 70 ? -12.673 21.240 3.572 1.00 37.78 70 THR A O 1
ATOM 578 N N . ILE A 1 71 ? -10.982 19.830 3.990 1.00 47.19 71 ILE A N 1
ATOM 579 C CA . ILE A 1 71 ? -9.894 20.808 3.787 1.00 47.19 71 ILE A CA 1
ATOM 580 C C . ILE A 1 71 ? -9.066 20.543 2.515 1.00 47.19 71 ILE A C 1
ATOM 582 O O . ILE A 1 71 ? -8.328 21.417 2.072 1.00 47.19 71 ILE A O 1
ATOM 586 N N . THR A 1 72 ? -9.218 19.402 1.838 1.00 40.69 72 THR A N 1
ATOM 587 C CA . THR A 1 72 ? -8.530 19.157 0.562 1.00 40.69 72 THR A CA 1
ATOM 588 C C . THR A 1 72 ? -9.512 18.876 -0.569 1.00 40.69 72 THR A C 1
ATOM 590 O O . THR A 1 72 ? -9.828 17.745 -0.914 1.00 40.69 72 THR A O 1
ATOM 593 N N . THR A 1 73 ? -9.895 19.935 -1.275 1.00 50.66 73 THR A N 1
ATOM 594 C CA . THR A 1 73 ? -9.492 19.966 -2.682 1.00 50.66 73 THR A CA 1
ATOM 595 C C . THR A 1 73 ? -7.965 19.919 -2.738 1.00 50.66 73 THR A C 1
ATOM 597 O O . THR A 1 73 ? -7.335 20.903 -2.354 1.00 50.66 73 THR A O 1
ATOM 600 N N . PRO A 1 74 ? -7.323 18.865 -3.26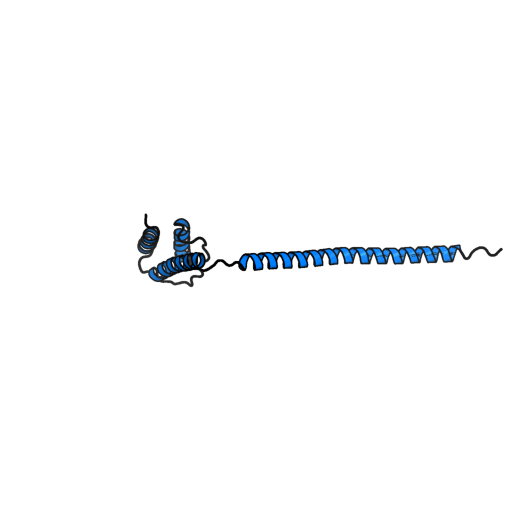4 1.00 42.41 74 PRO A N 1
ATOM 601 C CA . PRO A 1 74 ? -6.083 19.042 -3.972 1.00 42.41 74 PRO A CA 1
ATOM 602 C C . PRO A 1 74 ? -6.471 19.178 -5.443 1.00 42.41 74 PRO A C 1
ATOM 604 O O . PRO A 1 74 ? -6.597 18.197 -6.175 1.00 42.41 74 PRO A O 1
ATOM 607 N N . LEU A 1 75 ? -6.624 20.423 -5.891 1.00 48.53 75 LEU A N 1
ATOM 608 C CA . LEU A 1 75 ? -6.560 20.750 -7.318 1.00 48.53 75 LEU A CA 1
ATOM 609 C C . LEU A 1 75 ? -5.168 20.392 -7.911 1.00 48.53 75 LEU A C 1
ATOM 611 O O . LEU A 1 75 ? -4.975 20.475 -9.117 1.00 48.53 75 LEU A O 1
ATOM 615 N N . ASP A 1 76 ? -4.226 19.919 -7.079 1.00 47.06 76 ASP A N 1
ATOM 616 C CA . ASP A 1 76 ? -2.821 19.663 -7.411 1.00 47.06 76 ASP A CA 1
ATOM 617 C C . ASP A 1 76 ? -2.395 18.175 -7.461 1.00 47.06 76 ASP A C 1
ATOM 619 O O . ASP A 1 76 ? -1.387 17.838 -8.085 1.00 47.06 76 ASP A O 1
ATOM 623 N N . SER A 1 77 ? -3.139 17.234 -6.854 1.00 48.94 77 SER A N 1
ATOM 624 C CA . SER A 1 77 ? -2.734 15.809 -6.871 1.00 48.94 77 SER A CA 1
ATOM 625 C C . SER A 1 77 ? -3.034 15.128 -8.211 1.00 48.94 77 SER A C 1
ATOM 627 O O . SER A 1 77 ? -2.228 14.353 -8.721 1.00 48.94 77 SER A O 1
ATOM 629 N N . ARG A 1 78 ? -4.151 15.495 -8.856 1.00 49.31 78 ARG A N 1
ATOM 630 C CA . ARG A 1 78 ? -4.415 15.105 -10.251 1.00 49.31 78 ARG A CA 1
ATOM 631 C C . ARG A 1 78 ? -3.395 15.723 -11.204 1.00 49.31 78 ARG A C 1
ATOM 633 O O . ARG A 1 78 ? -3.012 15.069 -12.166 1.00 49.31 78 ARG A O 1
ATOM 640 N N . LEU A 1 79 ? -2.933 16.946 -10.933 1.00 51.75 79 LEU A N 1
ATOM 641 C CA . LEU A 1 79 ? -1.915 17.604 -11.751 1.00 51.75 79 LEU A CA 1
ATOM 642 C C . LEU A 1 79 ? -0.571 16.875 -11.643 1.00 51.75 79 LEU A C 1
ATOM 644 O O . LEU A 1 79 ? 0.060 16.614 -12.660 1.00 51.75 79 LEU A O 1
ATOM 648 N N . THR A 1 80 ? -0.167 16.473 -10.436 1.00 56.91 80 THR A N 1
ATOM 649 C CA . THR A 1 80 ? 1.078 15.719 -10.216 1.00 56.91 80 THR A CA 1
ATOM 650 C C . THR A 1 80 ? 1.029 14.301 -10.778 1.00 56.91 80 THR A C 1
ATOM 652 O O . THR A 1 80 ? 2.033 13.841 -11.321 1.00 56.91 80 THR A O 1
ATOM 655 N N . ASP A 1 81 ? -0.112 13.612 -10.729 1.00 59.09 81 ASP A N 1
ATOM 656 C CA . ASP A 1 81 ? -0.244 12.297 -11.366 1.00 59.09 81 ASP A CA 1
ATOM 657 C C . ASP A 1 81 ? -0.287 12.397 -12.897 1.00 59.09 81 ASP A C 1
ATOM 659 O O . ASP A 1 81 ? 0.375 11.612 -13.576 1.00 59.09 81 ASP A O 1
ATOM 663 N N . VAL A 1 82 ? -0.941 13.420 -13.461 1.00 63.41 82 VAL A N 1
ATOM 664 C CA . VAL A 1 82 ? -0.874 13.714 -14.904 1.00 63.41 82 VAL A CA 1
ATOM 665 C C . VAL A 1 82 ? 0.548 14.098 -15.322 1.00 63.41 82 VAL A C 1
ATOM 667 O O . VAL A 1 82 ? 1.035 13.590 -16.327 1.00 63.41 82 VAL A O 1
ATOM 670 N N . GLN A 1 83 ? 1.266 14.900 -14.532 1.00 63.09 83 GLN A N 1
ATOM 671 C CA . GLN A 1 83 ? 2.670 15.252 -14.782 1.00 63.09 83 GLN A CA 1
ATOM 672 C C . GLN A 1 83 ? 3.603 14.039 -14.687 1.00 63.09 83 GLN A C 1
ATOM 674 O O . GLN A 1 83 ? 4.539 13.913 -15.481 1.00 63.09 83 GLN A O 1
ATOM 679 N N . LYS A 1 84 ? 3.366 13.116 -13.745 1.00 67.56 84 LYS A N 1
ATOM 680 C CA . LYS A 1 84 ? 4.107 11.847 -13.663 1.00 67.56 84 LYS A CA 1
ATOM 681 C C . LYS A 1 84 ? 3.857 10.990 -14.898 1.00 67.56 84 LYS A C 1
ATOM 683 O O . LYS A 1 84 ? 4.818 10.486 -15.476 1.00 67.56 84 LYS A O 1
ATOM 688 N N . VAL A 1 85 ? 2.603 10.858 -15.331 1.00 72.44 85 VAL A N 1
ATOM 689 C CA . VAL A 1 85 ? 2.246 10.117 -16.550 1.00 72.44 85 VAL A CA 1
ATOM 690 C C . VAL A 1 85 ? 2.847 10.784 -17.788 1.00 72.44 85 VAL A C 1
ATOM 692 O O . VAL A 1 85 ? 3.426 10.097 -18.625 1.00 72.44 85 VAL A O 1
ATOM 695 N N . GLU A 1 86 ? 2.819 12.114 -17.881 1.00 69.50 86 GLU A N 1
ATOM 696 C CA . GLU A 1 86 ? 3.441 12.868 -18.972 1.00 69.50 86 GLU A CA 1
ATOM 697 C C . GLU A 1 86 ? 4.961 12.660 -19.002 1.00 69.50 86 GLU A C 1
ATOM 699 O O . GLU A 1 86 ? 5.548 12.468 -20.068 1.00 69.50 86 GLU A O 1
ATOM 704 N N . LYS A 1 87 ? 5.612 12.625 -17.834 1.00 75.88 87 LYS A N 1
ATOM 705 C CA . LYS A 1 87 ? 7.043 12.331 -17.714 1.00 75.88 87 LYS A CA 1
ATOM 706 C C . LYS A 1 87 ? 7.362 10.906 -18.161 1.00 75.88 87 LYS A C 1
ATOM 708 O O . LYS A 1 87 ? 8.293 10.724 -18.941 1.00 75.88 87 LYS A O 1
ATOM 713 N N . ILE A 1 88 ? 6.574 9.917 -17.732 1.00 74.44 88 ILE A N 1
ATOM 714 C CA . ILE A 1 88 ? 6.712 8.519 -18.170 1.00 74.44 88 ILE A CA 1
ATOM 715 C C . ILE A 1 88 ? 6.523 8.420 -19.689 1.00 74.44 88 ILE A C 1
ATOM 717 O O . ILE A 1 88 ? 7.332 7.784 -20.363 1.00 74.44 88 ILE A O 1
ATOM 721 N N . MET A 1 89 ? 5.522 9.106 -20.247 1.00 74.94 89 MET A N 1
ATOM 722 C CA . MET A 1 89 ? 5.245 9.101 -21.683 1.00 74.94 89 MET A CA 1
ATOM 723 C C . MET A 1 89 ? 6.365 9.773 -22.487 1.00 74.94 89 MET A C 1
ATOM 725 O O . MET A 1 89 ? 6.797 9.226 -23.499 1.00 74.94 89 MET A O 1
ATOM 729 N N . LYS A 1 90 ? 6.918 10.897 -22.012 1.00 77.69 90 LYS A N 1
ATOM 730 C CA . LYS A 1 90 ? 8.100 11.538 -22.616 1.00 77.69 90 LYS A CA 1
ATOM 731 C C . LYS A 1 90 ? 9.328 10.631 -22.566 1.00 77.69 90 LYS A C 1
ATOM 733 O O . LYS A 1 90 ? 10.051 10.533 -23.555 1.00 77.69 90 LYS A O 1
ATOM 738 N N . THR A 1 91 ? 9.564 9.941 -21.449 1.00 78.75 91 THR A N 1
ATOM 739 C CA . THR A 1 91 ? 10.664 8.972 -21.334 1.00 78.75 91 THR A CA 1
ATOM 740 C C . THR A 1 91 ? 10.471 7.789 -22.285 1.00 78.75 91 THR A C 1
ATOM 742 O O . THR A 1 91 ? 11.430 7.382 -22.940 1.00 78.75 91 THR A O 1
ATOM 745 N N . PHE A 1 92 ? 9.245 7.279 -22.423 1.00 81.56 92 PHE A N 1
ATOM 746 C CA . PHE A 1 92 ? 8.924 6.189 -23.344 1.00 81.56 92 PHE A CA 1
ATOM 747 C C . PHE A 1 92 ? 9.086 6.602 -24.812 1.00 81.56 92 PHE A C 1
ATOM 749 O O . PHE A 1 92 ? 9.733 5.892 -25.579 1.00 81.56 92 PHE A O 1
ATOM 756 N N . LEU A 1 93 ? 8.585 7.781 -25.194 1.00 81.56 93 LEU A N 1
ATOM 757 C CA . LEU A 1 93 ? 8.763 8.335 -26.539 1.00 81.56 93 LEU A CA 1
ATOM 758 C C . LEU A 1 93 ? 10.242 8.534 -26.872 1.00 81.56 93 LEU A C 1
ATOM 760 O O . LEU A 1 93 ? 10.686 8.106 -27.932 1.00 81.56 93 LEU A O 1
ATOM 764 N N . LYS A 1 94 ? 11.030 9.088 -25.943 1.00 80.12 94 LYS A N 1
ATOM 765 C CA . LYS A 1 94 ? 12.480 9.256 -26.118 1.00 80.12 94 LYS A CA 1
ATOM 766 C C . LYS A 1 94 ? 13.205 7.914 -26.260 1.00 80.12 94 LYS A C 1
ATOM 768 O O . LYS A 1 94 ? 14.148 7.800 -27.044 1.00 80.12 94 LYS A O 1
ATOM 773 N N . TYR A 1 95 ? 12.779 6.891 -25.520 1.00 78.00 95 TYR A N 1
ATOM 774 C CA . TYR A 1 95 ? 13.316 5.538 -25.649 1.00 78.00 95 TYR A CA 1
ATOM 775 C C . TYR A 1 95 ? 12.983 4.921 -27.016 1.00 78.00 95 TYR A C 1
ATOM 777 O O . TYR A 1 95 ? 13.879 4.404 -27.684 1.00 78.00 95 TYR A O 1
ATOM 785 N N . GLU A 1 96 ? 11.734 5.024 -27.472 1.00 71.50 96 GLU A N 1
ATOM 786 C CA . GLU A 1 96 ? 11.304 4.522 -28.784 1.00 71.50 96 GLU A CA 1
ATOM 787 C C . GLU A 1 96 ? 11.952 5.290 -29.948 1.00 71.50 96 GLU A C 1
ATOM 789 O O . GLU A 1 96 ? 12.388 4.678 -30.924 1.00 71.50 96 GLU A O 1
ATOM 794 N N . GLU A 1 97 ? 12.120 6.607 -29.832 1.00 74.75 97 GLU A N 1
ATOM 795 C CA . GLU A 1 97 ? 12.855 7.427 -30.799 1.00 74.75 97 GLU A CA 1
ATOM 796 C C . GLU A 1 97 ? 14.334 7.021 -30.862 1.00 74.75 97 GLU A C 1
ATOM 798 O O . GLU A 1 97 ? 14.878 6.806 -31.944 1.00 74.75 97 GLU A O 1
ATOM 803 N N . THR A 1 98 ? 14.966 6.784 -29.709 1.00 70.44 98 THR A N 1
ATOM 804 C CA . THR A 1 98 ? 16.339 6.255 -29.639 1.00 70.44 98 THR A CA 1
ATOM 805 C C . THR A 1 98 ? 16.435 4.856 -30.260 1.00 70.44 98 THR A C 1
ATOM 807 O O . THR A 1 98 ? 17.407 4.532 -30.946 1.00 70.44 98 THR A O 1
ATOM 810 N N . ARG A 1 99 ? 15.419 4.010 -30.064 1.00 64.94 99 ARG A N 1
ATOM 811 C CA . ARG A 1 99 ? 15.345 2.663 -30.642 1.00 64.94 99 ARG A CA 1
ATOM 812 C C . ARG A 1 99 ? 15.176 2.698 -32.164 1.00 64.94 99 ARG A C 1
ATOM 814 O O . ARG A 1 99 ? 15.823 1.909 -32.856 1.00 64.94 99 ARG A O 1
ATOM 821 N N . ARG A 1 100 ? 14.363 3.617 -32.698 1.00 60.62 100 ARG A N 1
ATOM 822 C CA . ARG A 1 100 ? 14.242 3.853 -34.149 1.00 60.62 100 ARG A CA 1
ATOM 823 C C . ARG A 1 100 ? 15.523 4.444 -34.731 1.00 60.62 100 ARG A C 1
ATOM 825 O O . ARG A 1 100 ? 15.998 3.928 -35.738 1.00 60.62 100 ARG A O 1
ATOM 832 N N . SER A 1 101 ? 16.120 5.427 -34.056 1.00 59.19 101 SER A N 1
ATOM 833 C CA . SER A 1 101 ? 17.386 6.063 -34.443 1.00 59.19 101 SER A CA 1
ATOM 834 C C . SER A 1 101 ? 18.515 5.038 -34.609 1.00 59.19 101 SER A C 1
ATOM 836 O O . SER A 1 101 ? 19.186 5.005 -35.641 1.00 59.19 101 SER A O 1
ATOM 838 N N . LYS A 1 102 ? 18.659 4.096 -33.664 1.00 58.41 102 LYS A N 1
ATOM 839 C CA . LYS A 1 102 ? 19.642 3.002 -33.779 1.00 58.41 102 LYS A CA 1
ATOM 840 C C . LYS A 1 102 ? 19.420 2.116 -35.013 1.00 58.41 102 LYS A C 1
ATOM 842 O O . LYS A 1 102 ? 20.392 1.685 -35.628 1.00 58.41 102 LYS A O 1
ATOM 847 N N . ARG A 1 103 ? 18.167 1.859 -35.414 1.00 58.34 103 ARG A N 1
ATOM 848 C CA . ARG A 1 103 ? 17.868 1.115 -36.655 1.00 58.34 103 ARG A CA 1
ATOM 849 C C . ARG A 1 103 ? 18.204 1.923 -37.910 1.00 58.34 103 ARG A C 1
ATOM 851 O O . ARG A 1 103 ? 18.753 1.354 -38.849 1.00 58.34 103 ARG A O 1
ATOM 858 N N . THR A 1 104 ? 17.925 3.227 -37.930 1.00 5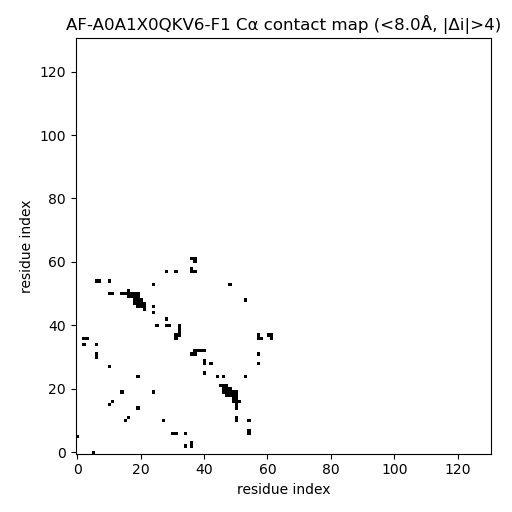9.44 104 THR A N 1
ATOM 859 C CA . THR A 1 104 ? 18.262 4.096 -39.072 1.00 59.44 104 THR A CA 1
ATOM 860 C C . THR A 1 104 ? 19.765 4.307 -39.236 1.00 59.44 104 THR A C 1
ATOM 862 O O . THR A 1 104 ? 20.232 4.337 -40.369 1.00 59.44 104 THR A O 1
ATOM 865 N N . VAL A 1 105 ? 20.540 4.376 -38.145 1.00 61.44 105 VAL A N 1
ATOM 866 C CA . VAL A 1 105 ? 22.012 4.475 -38.213 1.00 61.44 105 VAL A CA 1
ATOM 867 C C . VAL A 1 105 ? 22.609 3.228 -38.869 1.00 61.44 105 VAL A C 1
ATOM 869 O O . VAL A 1 105 ? 23.449 3.351 -39.757 1.00 61.44 105 VAL A O 1
ATOM 872 N N . ASN A 1 106 ? 22.115 2.035 -38.520 1.00 63.22 106 ASN A N 1
ATOM 873 C CA . ASN A 1 106 ? 22.545 0.796 -39.173 1.00 63.22 106 ASN A CA 1
ATOM 874 C C . ASN A 1 106 ? 22.164 0.772 -40.663 1.00 63.22 106 ASN A C 1
ATOM 876 O O . ASN A 1 106 ? 22.981 0.385 -41.492 1.00 63.22 106 ASN A O 1
ATOM 880 N N . GLY A 1 107 ? 20.955 1.223 -41.020 1.00 69.56 107 GLY A N 1
ATOM 881 C CA . GLY A 1 107 ? 20.527 1.320 -42.421 1.00 69.56 107 GLY A CA 1
ATOM 882 C C . GLY A 1 107 ? 21.359 2.312 -43.242 1.00 69.56 107 GLY A C 1
ATOM 883 O O . GLY A 1 107 ? 21.746 2.006 -44.365 1.00 69.56 107 GLY A O 1
ATOM 884 N N . TRP A 1 108 ? 21.698 3.470 -42.670 1.00 77.31 108 TRP A N 1
ATOM 885 C CA . TRP A 1 108 ? 22.547 4.472 -43.319 1.00 77.31 108 TRP A CA 1
ATOM 886 C C . TRP A 1 108 ? 23.965 3.947 -43.567 1.00 77.31 108 TRP A C 1
ATOM 888 O O . TRP A 1 108 ? 24.508 4.125 -44.656 1.00 77.31 108 TRP A O 1
ATOM 898 N N . LEU A 1 109 ? 24.531 3.223 -42.598 1.00 78.12 109 LEU A N 1
ATOM 899 C CA . LEU A 1 109 ? 25.854 2.611 -42.723 1.00 78.12 109 LEU A CA 1
ATOM 900 C C . LEU A 1 109 ? 25.878 1.526 -43.814 1.00 78.12 109 LEU A C 1
ATOM 902 O O . LEU A 1 109 ? 26.819 1.468 -44.603 1.00 78.12 109 LEU A O 1
ATOM 906 N N . VAL A 1 110 ? 24.810 0.727 -43.926 1.00 80.88 110 VAL A N 1
ATOM 907 C CA . VAL A 1 110 ? 24.637 -0.243 -45.022 1.00 80.88 110 VAL A CA 1
ATOM 908 C C . VAL A 1 110 ? 24.540 0.461 -46.381 1.00 80.88 110 VAL A C 1
AT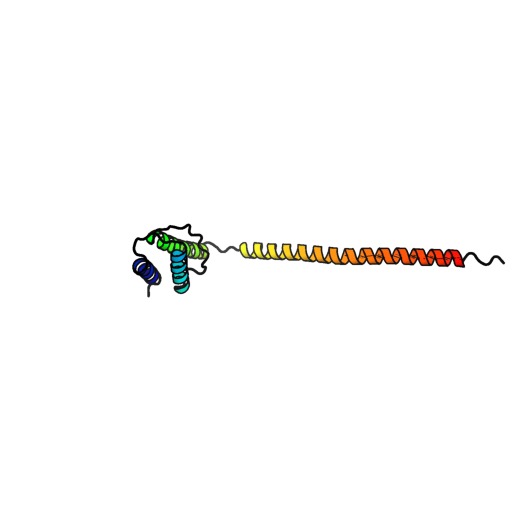OM 910 O O . VAL A 1 110 ? 25.191 0.019 -47.326 1.00 80.88 110 VAL A O 1
ATOM 913 N N . SER A 1 111 ? 23.817 1.581 -46.488 1.00 80.25 111 SER A N 1
ATOM 914 C CA . SER A 1 111 ? 23.744 2.369 -47.731 1.00 80.25 111 SER A CA 1
ATOM 915 C C . SER A 1 111 ? 25.097 2.956 -48.150 1.00 80.25 111 SER A C 1
ATOM 917 O O . SER A 1 111 ? 25.412 2.968 -49.340 1.00 80.25 111 SER A O 1
ATOM 919 N N . ILE A 1 112 ? 25.926 3.398 -47.195 1.00 86.44 112 ILE A N 1
ATOM 920 C CA . ILE A 1 112 ? 27.296 3.865 -47.473 1.00 86.44 112 ILE A CA 1
ATOM 921 C C . ILE A 1 112 ? 28.157 2.718 -48.009 1.00 86.44 112 ILE A C 1
ATOM 923 O O . ILE A 1 112 ? 28.845 2.887 -49.015 1.00 86.44 112 ILE A O 1
ATOM 927 N N . ILE A 1 113 ? 28.098 1.545 -47.371 1.00 85.06 113 ILE A N 1
ATOM 928 C CA . ILE A 1 113 ? 28.852 0.363 -47.808 1.00 85.06 113 ILE A CA 1
ATOM 929 C C . ILE A 1 113 ? 28.418 -0.059 -49.218 1.00 85.06 113 ILE A C 1
ATOM 931 O O . ILE A 1 113 ? 29.270 -0.300 -50.072 1.00 85.06 113 ILE A O 1
ATOM 935 N N . LEU A 1 114 ? 27.111 -0.094 -49.494 1.00 87.88 114 LEU A N 1
ATOM 936 C CA . LEU A 1 114 ? 26.582 -0.447 -50.812 1.00 87.88 114 LEU A CA 1
ATOM 937 C C . LEU A 1 114 ? 27.050 0.545 -51.894 1.00 87.88 114 LEU A C 1
ATOM 939 O O . LEU A 1 114 ? 27.481 0.128 -52.967 1.00 87.88 114 LEU A O 1
ATOM 943 N N . SER A 1 115 ? 27.022 1.848 -51.589 1.00 85.25 115 SER A N 1
ATOM 944 C CA . SER A 1 115 ? 27.510 2.911 -52.477 1.00 85.25 115 SER A CA 1
ATOM 945 C C . SER A 1 115 ? 29.004 2.765 -52.790 1.00 85.25 115 SER A C 1
ATOM 947 O O . SER A 1 115 ? 29.407 2.851 -53.950 1.00 85.25 115 SER A O 1
ATOM 949 N N . LEU A 1 116 ? 29.830 2.456 -51.783 1.00 88.94 116 LEU A N 1
ATOM 950 C CA . LEU A 1 116 ? 31.262 2.204 -51.972 1.00 88.94 116 LEU A CA 1
ATOM 951 C C . LEU A 1 116 ? 31.521 0.988 -52.869 1.00 88.94 116 LEU A C 1
ATOM 953 O O . LEU A 1 116 ? 32.357 1.066 -53.767 1.00 88.94 116 LEU A O 1
ATOM 957 N N . ILE A 1 117 ? 30.787 -0.112 -52.672 1.00 88.25 117 ILE A N 1
ATOM 958 C CA . ILE A 1 117 ? 30.916 -1.320 -53.501 1.00 88.25 117 ILE A CA 1
ATOM 959 C C . ILE A 1 117 ? 30.559 -1.016 -54.963 1.00 88.25 117 ILE A C 1
ATOM 961 O O . ILE A 1 117 ? 31.301 -1.409 -55.864 1.00 88.25 117 ILE A O 1
ATOM 965 N N . ILE A 1 118 ? 29.468 -0.280 -55.204 1.00 86.69 118 ILE A N 1
ATOM 966 C CA . ILE A 1 118 ? 29.050 0.123 -56.556 1.00 86.69 118 ILE A CA 1
ATOM 967 C C . ILE A 1 118 ? 30.099 1.038 -57.198 1.00 86.69 118 ILE A C 1
ATOM 969 O O . ILE A 1 118 ? 30.487 0.797 -58.338 1.00 86.69 118 ILE A O 1
ATOM 973 N N . SER A 1 119 ? 30.610 2.037 -56.473 1.00 84.88 119 SER A N 1
ATOM 974 C CA . SER A 1 119 ? 31.672 2.924 -56.970 1.00 84.88 119 SER A CA 1
ATOM 975 C C . SER A 1 119 ? 32.944 2.166 -57.340 1.00 84.88 119 SER A C 1
ATOM 977 O O . SER A 1 119 ? 33.530 2.438 -58.383 1.00 84.88 119 SER A O 1
ATOM 979 N N . ILE A 1 120 ? 33.365 1.185 -56.534 1.00 86.56 120 ILE A N 1
ATOM 980 C CA . ILE A 1 120 ? 34.530 0.343 -56.845 1.00 86.56 120 ILE A CA 1
ATOM 981 C C . ILE A 1 120 ? 34.256 -0.516 -58.082 1.00 86.56 120 ILE A C 1
ATOM 983 O O . ILE A 1 120 ? 35.121 -0.632 -58.948 1.00 86.56 120 ILE A O 1
ATOM 987 N N . TYR A 1 121 ? 33.066 -1.108 -58.184 1.00 84.88 121 TYR A N 1
ATOM 988 C CA . TYR A 1 121 ? 32.680 -1.922 -59.335 1.00 84.88 121 TYR A CA 1
ATOM 989 C C . TYR A 1 121 ? 32.662 -1.099 -60.628 1.00 84.88 121 TYR A C 1
ATOM 991 O O . TYR A 1 121 ? 33.261 -1.509 -61.621 1.00 84.88 121 TYR A O 1
ATOM 999 N N . LEU A 1 122 ? 32.053 0.091 -60.591 1.00 80.81 122 LEU A N 1
ATOM 1000 C CA . LEU A 1 122 ? 32.073 1.046 -61.695 1.00 80.81 122 LEU A CA 1
ATOM 1001 C C . LEU A 1 122 ? 33.501 1.466 -62.022 1.00 80.81 122 LEU A C 1
ATOM 1003 O O . LEU A 1 122 ? 33.883 1.382 -63.173 1.00 80.81 122 LEU A O 1
ATOM 1007 N N . HIS A 1 123 ? 34.325 1.835 -61.041 1.00 77.44 123 HIS A N 1
ATOM 1008 C CA . HIS A 1 123 ? 35.711 2.229 -61.294 1.00 77.44 123 HIS A CA 1
ATOM 1009 C C . HIS A 1 123 ? 36.534 1.107 -61.948 1.00 77.44 123 HIS A C 1
ATOM 1011 O O . HIS A 1 123 ? 37.286 1.363 -62.885 1.00 77.44 123 HIS A O 1
ATOM 1017 N N . ARG A 1 124 ? 36.362 -0.149 -61.509 1.00 74.94 124 ARG A N 1
ATOM 1018 C CA . ARG A 1 124 ? 37.054 -1.300 -62.111 1.00 74.94 124 ARG A CA 1
ATOM 1019 C C . ARG A 1 124 ? 36.558 -1.626 -63.519 1.00 74.94 124 ARG A C 1
ATOM 1021 O O . ARG A 1 124 ? 37.379 -1.991 -64.350 1.00 74.94 124 ARG A O 1
ATOM 1028 N N . ASN A 1 125 ? 35.260 -1.490 -63.788 1.00 72.81 125 ASN A N 1
ATOM 1029 C CA . ASN A 1 125 ? 34.690 -1.735 -65.118 1.00 72.81 125 ASN A CA 1
ATOM 1030 C C . ASN A 1 125 ? 34.792 -0.533 -66.067 1.00 72.81 125 ASN A C 1
ATOM 1032 O O . ASN A 1 125 ? 34.685 -0.715 -67.271 1.00 72.81 125 ASN A O 1
ATOM 1036 N N . TYR A 1 126 ? 35.006 0.680 -65.558 1.00 64.38 126 TYR A N 1
ATOM 1037 C CA . TYR A 1 126 ? 35.203 1.882 -66.370 1.00 64.38 126 TYR A CA 1
ATOM 1038 C C . TYR A 1 126 ? 36.646 1.984 -66.890 1.00 64.38 126 TYR A C 1
ATOM 1040 O O . TYR A 1 126 ? 36.899 2.662 -67.879 1.00 64.38 126 TYR A O 1
ATOM 1048 N N . ILE A 1 127 ? 37.602 1.270 -66.277 1.00 60.72 127 ILE A N 1
ATOM 1049 C CA . ILE A 1 127 ? 38.980 1.140 -66.780 1.00 60.72 127 ILE A CA 1
ATOM 1050 C C . ILE A 1 127 ? 39.122 -0.172 -67.576 1.00 60.72 127 ILE A C 1
ATOM 1052 O O . ILE A 1 127 ? 39.795 -1.112 -67.159 1.00 60.72 127 ILE A O 1
ATOM 1056 N N . ARG A 1 128 ? 38.436 -0.232 -68.721 1.00 49.69 128 ARG A N 1
ATOM 1057 C CA . ARG A 1 128 ? 38.720 -1.029 -69.937 1.00 49.69 128 ARG A CA 1
ATOM 1058 C C . ARG A 1 128 ? 37.578 -0.703 -70.907 1.00 49.69 128 ARG A C 1
ATOM 1060 O O . ARG A 1 128 ? 36.435 -0.976 -70.584 1.00 49.69 128 ARG A O 1
ATOM 1067 N N . GLU A 1 129 ? 37.791 -0.042 -72.037 1.00 45.56 129 GLU A N 1
ATOM 1068 C CA . GLU A 1 129 ? 38.845 -0.254 -73.034 1.00 45.56 129 GLU A CA 1
ATOM 1069 C C . GLU A 1 129 ? 39.440 1.081 -73.533 1.00 45.56 129 GLU A C 1
ATOM 1071 O O . GLU A 1 129 ? 38.679 1.996 -73.853 1.00 45.56 129 GLU A O 1
ATOM 1076 N N . PRO A 1 130 ? 40.777 1.225 -73.635 1.00 54.72 130 PRO A N 1
ATOM 1077 C CA . PRO A 1 130 ? 41.358 2.211 -74.534 1.00 54.72 130 PRO A CA 1
ATOM 1078 C C . PRO A 1 130 ? 41.221 1.684 -75.971 1.00 54.72 130 PRO A C 1
ATOM 1080 O O . PRO A 1 130 ? 41.785 0.636 -76.293 1.00 54.72 130 PRO A O 1
ATOM 1083 N N . PHE A 1 131 ? 40.452 2.388 -76.801 1.00 46.97 131 PHE A N 1
ATOM 1084 C CA . PHE A 1 131 ? 40.629 2.346 -78.254 1.00 46.97 131 PHE A CA 1
ATOM 1085 C C . PHE A 1 131 ? 41.875 3.146 -78.639 1.00 46.97 131 PHE A C 1
ATOM 1087 O O . PHE A 1 131 ? 42.111 4.199 -77.998 1.00 46.97 131 PHE A O 1
#

Solvent-accessible surface area (backbone atoms only — not comparable to full-atom values): 7546 Å² total; per-residue (Å²): 133,61,61,68,58,56,51,50,51,50,48,43,75,77,53,47,86,43,72,33,46,64,74,54,49,52,52,52,46,50,52,36,36,75,64,65,59,40,95,70,83,84,69,93,72,76,67,72,36,44,47,68,57,52,52,50,50,54,52,47,55,34,48,52,53,54,50,43,66,76,72,46,82,61,86,52,57,64,49,51,52,50,50,49,51,51,49,53,49,51,52,49,51,52,50,52,51,52,54,50,48,56,53,51,53,54,51,51,53,50,51,53,53,53,50,51,52,50,51,51,52,48,55,60,58,68,72,64,78,89,129